Protein AF-A0A529KMY8-F1 (afdb_monomer)

Solvent-accessible surface area (backbone atoms only — not comparable to full-atom values): 6920 Å² total; per-residue (Å²): 132,88,85,78,80,89,77,93,76,88,87,89,78,81,80,79,78,72,79,74,80,71,76,77,78,75,66,80,69,64,39,75,50,74,53,70,47,77,76,88,69,95,66,82,73,60,84,79,35,66,40,55,38,36,36,27,40,52,58,98,54,102,56,84,64,50,78,63,27,65,38,78,36,78,54,44,72,63,82,71,27,74,49,68,32,61,30,61,60,86,80,66,54,94,92,61,49,73,48,78,49,107

pLDDT: mean 79.62, std 19.43, range [33.78, 96.69]

Radius of gyration: 29.7 Å; Cα contacts (8 Å, |Δi|>4): 131; chains: 1; bounding box: 45×102×43 Å

Secondary structure (DSSP, 8-state):
-----------S------------------EEEEEEE--SS--PPPTT--EEEEEEEE-SSSPPPPEEEEEEESS--SSSEEEEEEE-GGG--TTSEEEEE-

Structure (mmCIF, N/CA/C/O backbone):
data_AF-A0A529KMY8-F1
#
_entry.id   AF-A0A529KMY8-F1
#
loop_
_atom_site.group_PDB
_atom_site.id
_atom_site.type_symbol
_atom_site.label_atom_id
_atom_site.label_alt_id
_atom_site.label_comp_id
_atom_site.label_asym_id
_atom_site.label_entity_id
_atom_site.label_seq_id
_atom_site.pdbx_PDB_ins_code
_atom_site.Cartn_x
_atom_site.Cartn_y
_atom_site.Cartn_z
_atom_site.occupancy
_atom_site.B_iso_or_equiv
_atom_site.auth_seq_id
_atom_site.auth_comp_id
_atom_site.auth_asym_id
_atom_site.auth_atom_id
_atom_site.pdbx_PDB_model_num
ATOM 1 N N . MET A 1 1 ? -17.688 87.009 18.063 1.00 39.38 1 MET A N 1
ATOM 2 C CA . MET A 1 1 ? -16.953 86.487 19.233 1.00 39.38 1 MET A CA 1
ATOM 3 C C . MET A 1 1 ? -17.820 85.442 19.911 1.00 39.38 1 MET A C 1
ATOM 5 O O . MET A 1 1 ? -18.989 85.740 20.092 1.00 39.38 1 MET A O 1
ATOM 9 N N . LEU A 1 2 ? -17.220 84.299 20.284 1.00 44.81 2 LEU A N 1
ATOM 10 C CA . LEU A 1 2 ? -17.745 83.249 21.182 1.00 44.81 2 LEU A CA 1
ATOM 11 C C . LEU A 1 2 ? -19.016 82.520 20.700 1.00 44.81 2 LEU A C 1
ATOM 13 O O . LEU A 1 2 ? -20.075 83.114 20.617 1.00 44.81 2 LEU A O 1
ATOM 17 N N . GLY A 1 3 ? -19.023 81.227 20.395 1.00 42.69 3 GLY A N 1
ATOM 18 C CA . GLY A 1 3 ? -18.069 80.124 20.530 1.00 42.69 3 GLY A CA 1
ATOM 19 C C . GLY A 1 3 ? -18.736 78.893 19.879 1.00 42.69 3 GLY A C 1
ATOM 20 O O . GLY A 1 3 ? -19.810 79.022 19.309 1.00 42.69 3 GLY A O 1
ATOM 21 N N . ARG A 1 4 ? -18.260 77.658 19.918 1.00 40.16 4 ARG A N 1
ATOM 22 C CA . ARG A 1 4 ? -17.022 76.978 20.297 1.00 40.16 4 ARG A CA 1
ATOM 23 C C . ARG A 1 4 ? -17.379 75.495 20.013 1.00 40.16 4 ARG A C 1
ATOM 25 O O . ARG A 1 4 ? -18.508 75.131 20.308 1.00 40.16 4 ARG A O 1
ATOM 32 N N . ILE A 1 5 ? -16.409 74.691 19.550 1.00 48.47 5 ILE A N 1
ATOM 33 C CA . ILE A 1 5 ? -16.278 73.211 19.704 1.00 48.47 5 ILE A CA 1
ATOM 34 C C . ILE A 1 5 ? -17.399 72.320 19.109 1.00 48.47 5 ILE A C 1
ATOM 36 O O . ILE A 1 5 ? -18.564 72.488 19.423 1.00 48.47 5 ILE A O 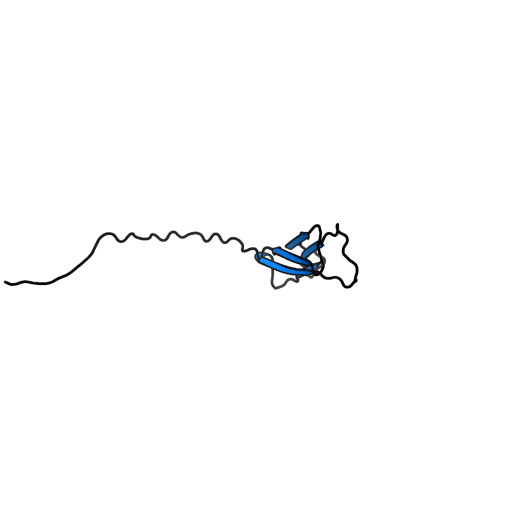1
ATOM 40 N N . ALA A 1 6 ? -17.072 71.481 18.112 1.00 33.78 6 ALA A N 1
ATOM 41 C CA . ALA A 1 6 ? -16.783 70.035 18.261 1.00 33.78 6 ALA A CA 1
ATOM 42 C C . ALA A 1 6 ? -18.058 69.234 18.608 1.00 33.78 6 ALA A C 1
ATOM 44 O O . ALA A 1 6 ? -18.860 69.665 19.414 1.00 33.78 6 ALA A O 1
ATOM 45 N N . GLU A 1 7 ? -18.377 68.076 18.054 1.00 40.25 7 GLU A N 1
ATOM 46 C CA . GLU A 1 7 ? -17.600 67.029 17.417 1.00 40.25 7 GLU A CA 1
ATOM 47 C C . GLU A 1 7 ? -18.624 66.067 16.790 1.00 40.25 7 GLU A C 1
ATOM 49 O O . GLU A 1 7 ? -19.761 65.952 17.249 1.00 40.25 7 GLU A O 1
ATOM 54 N N . PHE A 1 8 ? -18.189 65.389 15.736 1.00 42.12 8 PHE A N 1
ATOM 55 C CA . PHE A 1 8 ? -18.624 64.073 15.281 1.00 42.12 8 PHE A CA 1
ATOM 56 C C . PHE A 1 8 ? -19.419 63.233 16.288 1.00 42.12 8 PHE A C 1
ATOM 58 O O . PHE A 1 8 ? -18.802 62.731 17.205 1.00 42.12 8 PHE A O 1
ATOM 65 N N . PHE A 1 9 ? -20.694 62.929 16.040 1.00 40.88 9 PHE A N 1
ATOM 66 C CA . PHE A 1 9 ? -21.326 61.657 16.441 1.00 40.88 9 PHE A CA 1
ATOM 67 C C . PHE A 1 9 ? -22.504 61.427 15.475 1.00 40.88 9 PHE A C 1
ATOM 69 O O . PHE A 1 9 ? -23.426 62.229 15.415 1.00 40.88 9 PHE A O 1
ATOM 76 N N . ILE A 1 10 ? -22.354 60.552 14.473 1.00 41.12 10 ILE A N 1
ATOM 77 C CA . ILE A 1 10 ? -22.652 59.109 14.542 1.00 41.12 10 ILE A CA 1
ATOM 78 C C . ILE A 1 10 ? -24.161 58.892 14.734 1.00 41.12 10 ILE A C 1
ATOM 80 O O . ILE A 1 10 ? -24.725 59.368 15.705 1.00 41.12 10 ILE A O 1
ATOM 84 N N . PHE A 1 11 ? -24.805 58.189 13.797 1.00 40.69 11 PHE A N 1
ATOM 85 C CA . PHE A 1 11 ? -25.604 56.972 14.035 1.00 40.69 11 PHE A CA 1
ATOM 86 C C . PHE A 1 11 ? -26.565 56.700 12.864 1.00 40.69 11 PHE A C 1
ATOM 88 O O . PHE A 1 11 ? -27.365 57.546 12.484 1.00 40.69 11 PHE A O 1
ATOM 95 N N . GLY A 1 12 ? -26.503 55.471 12.342 1.00 44.56 12 GLY A N 1
ATOM 96 C CA . GLY A 1 12 ? -27.421 54.912 11.344 1.00 44.56 12 GLY A CA 1
ATOM 97 C C . GLY A 1 12 ? -26.718 54.753 9.998 1.00 44.56 12 GLY A C 1
ATOM 98 O O . GLY A 1 12 ? -26.649 55.693 9.227 1.00 44.56 12 GLY A O 1
ATOM 99 N N . VAL A 1 13 ? -26.104 53.622 9.658 1.00 53.88 13 VAL A N 1
ATOM 100 C CA . VAL A 1 13 ? -26.664 52.270 9.689 1.00 53.88 13 VAL A CA 1
ATOM 101 C C . VAL A 1 13 ? -25.520 51.286 9.954 1.00 53.88 13 VAL A C 1
ATOM 103 O O . VAL A 1 13 ? -24.630 51.126 9.126 1.00 53.88 13 VAL A O 1
ATOM 106 N N . MET A 1 14 ? -25.533 50.624 11.112 1.00 44.50 14 MET A N 1
ATOM 107 C CA . MET A 1 14 ? -24.826 49.351 11.280 1.00 44.50 14 MET A CA 1
ATOM 108 C C . MET A 1 14 ? -25.582 48.321 10.434 1.00 44.50 14 MET A C 1
ATOM 110 O O . MET A 1 14 ? -26.745 48.059 10.755 1.00 44.50 14 MET A O 1
ATOM 114 N N . PRO A 1 15 ? -25.005 47.723 9.377 1.00 52.50 15 PRO A N 1
ATOM 115 C CA . PRO A 1 15 ? -25.594 46.516 8.843 1.00 52.50 15 PRO A CA 1
ATOM 116 C C . PRO A 1 15 ? -25.383 45.432 9.899 1.00 52.50 15 PRO A C 1
ATOM 118 O O . PRO A 1 15 ? -24.264 45.015 10.191 1.00 52.50 15 PRO A O 1
ATOM 121 N N . LEU A 1 16 ? -26.490 45.029 10.513 1.00 50.72 16 LEU A N 1
ATOM 122 C CA . LEU A 1 16 ? -26.629 43.794 11.261 1.00 50.72 16 LEU A CA 1
ATOM 123 C C . LEU A 1 16 ? -26.130 42.653 10.361 1.00 50.72 16 LEU A C 1
ATOM 125 O O . LEU A 1 16 ? -26.849 42.201 9.471 1.00 50.72 16 LEU A O 1
ATOM 129 N N . VAL A 1 17 ? -24.883 42.218 10.551 1.00 56.72 17 VAL A N 1
ATOM 130 C CA . VAL A 1 17 ? -24.367 40.997 9.929 1.00 56.72 17 VAL A CA 1
ATOM 131 C C . VAL A 1 17 ? -25.045 39.842 10.653 1.00 56.72 17 VAL A C 1
ATOM 133 O O . VAL A 1 17 ? -24.581 39.361 11.684 1.00 56.72 17 VAL A O 1
ATOM 136 N N . VAL A 1 18 ? -26.216 39.456 10.149 1.00 58.69 18 VAL A N 1
ATOM 137 C CA . VAL A 1 18 ? -26.879 38.210 10.519 1.00 58.69 18 VAL A CA 1
ATOM 138 C C . VAL A 1 18 ? -25.908 37.097 10.154 1.00 58.69 18 VAL A C 1
ATOM 140 O O . VAL A 1 18 ? -25.562 36.929 8.984 1.00 58.69 18 VAL A O 1
ATOM 143 N N . GLY A 1 19 ? -25.414 36.392 11.171 1.00 53.88 19 GLY A N 1
ATOM 144 C CA . GLY A 1 19 ? -24.540 35.244 11.007 1.00 53.88 19 GLY A CA 1
ATOM 145 C C . GLY A 1 19 ? -25.247 34.195 10.163 1.00 53.88 19 GLY A C 1
ATOM 146 O O . GLY A 1 19 ? -26.084 33.446 10.662 1.00 53.88 19 GLY A O 1
ATOM 147 N N . ILE A 1 20 ? -24.920 34.157 8.874 1.00 57.22 20 ILE A N 1
ATOM 148 C CA . ILE A 1 20 ? -25.196 32.999 8.041 1.00 57.22 20 ILE A CA 1
ATOM 149 C C . ILE A 1 20 ? -24.339 31.897 8.648 1.00 57.22 20 ILE A C 1
ATOM 151 O O . ILE A 1 20 ? -23.113 31.918 8.541 1.00 57.22 20 ILE A O 1
ATOM 155 N N . LEU A 1 21 ? -24.998 30.976 9.345 1.00 61.78 21 LEU A N 1
ATOM 156 C CA . LEU A 1 21 ? -24.441 29.681 9.683 1.00 61.78 21 LEU A CA 1
ATOM 157 C C . LEU A 1 21 ? -24.186 28.996 8.339 1.00 61.78 21 LEU A C 1
ATOM 159 O O . LEU A 1 21 ? -25.079 28.369 7.776 1.00 61.78 21 LEU A O 1
ATOM 163 N N . VAL A 1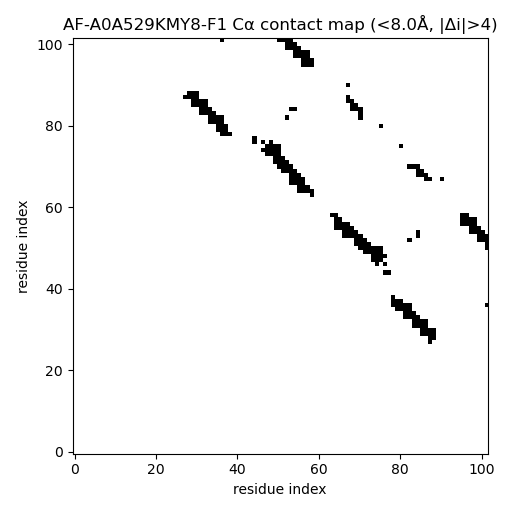 22 ? -23.010 29.230 7.759 1.00 64.69 22 VAL A N 1
ATOM 164 C CA . VAL A 1 22 ? -22.549 28.459 6.613 1.00 64.69 22 VAL A CA 1
ATOM 165 C C . VAL A 1 22 ? -22.440 27.040 7.155 1.00 64.69 22 VAL A C 1
ATOM 167 O O . VAL A 1 22 ? -21.648 26.830 8.075 1.00 64.69 22 VAL A O 1
ATOM 170 N N . PRO A 1 23 ? -23.251 26.073 6.690 1.00 56.09 23 PRO A N 1
ATOM 171 C CA . PRO A 1 23 ? -22.948 24.696 7.006 1.00 56.09 23 PRO A CA 1
ATOM 172 C C . PRO A 1 23 ? -21.564 24.454 6.409 1.00 56.09 23 PRO A C 1
ATOM 174 O O . PRO A 1 23 ? -21.389 24.553 5.193 1.00 56.09 23 PRO A O 1
ATOM 177 N N . GLU A 1 24 ? -20.563 24.219 7.258 1.00 56.78 24 GLU A N 1
ATOM 178 C CA . GLU A 1 24 ? -19.333 23.593 6.801 1.00 56.78 24 GLU A CA 1
ATOM 179 C C . GLU A 1 24 ? -19.779 22.286 6.162 1.00 56.78 24 GLU A C 1
ATOM 181 O O . GLU A 1 24 ? -20.173 21.334 6.837 1.00 56.78 24 GLU A O 1
ATOM 186 N N . LEU A 1 25 ? -19.803 22.274 4.831 1.00 56.28 25 LEU A N 1
ATOM 187 C CA . LEU A 1 25 ? -19.825 21.046 4.070 1.00 56.28 25 LEU A CA 1
ATOM 188 C C . LEU A 1 25 ? -18.552 20.325 4.496 1.00 56.28 25 LEU A C 1
ATOM 190 O O . LEU A 1 25 ? -17.467 20.613 3.996 1.00 56.28 25 LEU A O 1
ATOM 194 N N . SER A 1 26 ? -18.684 19.450 5.492 1.00 55.25 26 SER A N 1
ATOM 195 C CA . SER A 1 26 ? -17.650 18.507 5.868 1.00 55.25 26 SER A CA 1
ATOM 196 C C . SER A 1 26 ? -17.530 17.559 4.686 1.00 55.25 26 SER A C 1
ATOM 198 O O . SER A 1 26 ? -18.214 16.542 4.588 1.00 55.25 26 SER A O 1
ATOM 200 N N . VAL A 1 27 ? -16.729 17.964 3.703 1.00 57.22 27 VAL A N 1
ATOM 201 C CA . VAL A 1 27 ? -16.200 17.046 2.711 1.00 57.22 27 VAL A CA 1
ATOM 202 C C . VAL A 1 27 ? -15.427 16.047 3.550 1.00 57.22 27 VAL A C 1
ATOM 204 O O . VAL A 1 27 ? -14.464 16.442 4.208 1.00 57.22 27 VAL A O 1
ATOM 207 N N . ALA A 1 28 ? -15.894 14.797 3.610 1.00 61.56 28 ALA A N 1
ATOM 208 C CA . ALA A 1 28 ? -15.121 13.711 4.190 1.00 61.56 28 ALA A C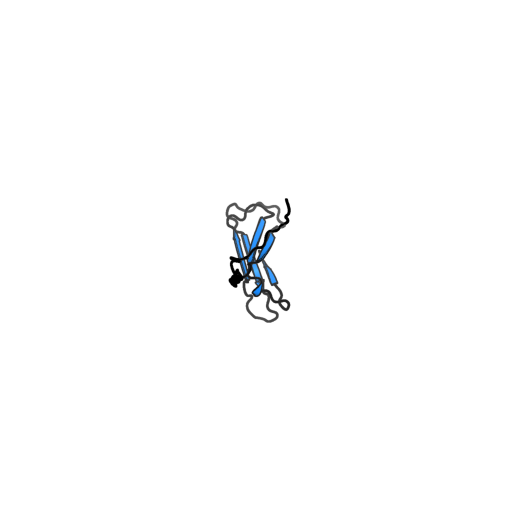A 1
ATOM 209 C C . ALA A 1 28 ? -13.730 13.798 3.555 1.00 61.56 28 ALA A C 1
ATOM 211 O O . ALA A 1 28 ? -13.585 13.596 2.349 1.00 61.56 28 ALA A O 1
ATOM 212 N N . ALA A 1 29 ? -12.756 14.286 4.326 1.00 71.94 29 ALA A N 1
ATOM 213 C CA . ALA A 1 29 ? -11.477 14.696 3.779 1.00 71.94 29 ALA A CA 1
ATOM 214 C C . ALA A 1 29 ? -10.722 13.423 3.419 1.00 71.94 29 ALA A C 1
ATOM 216 O O . ALA A 1 29 ? -10.117 12.784 4.280 1.00 71.94 29 ALA A O 1
ATOM 217 N N . GLU A 1 30 ? -10.835 13.026 2.156 1.00 83.88 30 GLU A N 1
ATOM 218 C CA . GLU A 1 30 ? -10.161 11.861 1.614 1.00 83.88 30 GLU A CA 1
ATOM 219 C C . GLU A 1 30 ? -8.662 11.989 1.901 1.00 83.88 30 GLU A C 1
ATOM 221 O O . GLU A 1 30 ? -8.042 13.030 1.656 1.00 83.88 30 GLU A O 1
ATOM 226 N N . LYS A 1 31 ? -8.082 10.949 2.500 1.00 92.50 31 LYS A N 1
ATOM 227 C CA . LYS A 1 31 ? -6.673 10.939 2.880 1.00 92.50 31 LYS A CA 1
ATOM 228 C C . LYS A 1 31 ? -5.885 10.155 1.847 1.00 92.50 31 LYS A C 1
ATOM 230 O O . LYS A 1 31 ? -6.342 9.138 1.338 1.00 92.50 31 LYS A O 1
ATOM 235 N N . THR A 1 32 ? -4.670 10.611 1.562 1.00 94.38 32 THR A N 1
ATOM 236 C CA . THR A 1 32 ? -3.796 9.977 0.572 1.00 94.38 32 THR A CA 1
ATOM 237 C C . THR A 1 32 ? -2.637 9.260 1.257 1.00 94.38 32 THR A C 1
ATOM 239 O O . THR A 1 32 ? -1.883 9.866 2.022 1.00 94.38 32 THR A O 1
ATOM 242 N N . LEU A 1 33 ? -2.467 7.976 0.950 1.00 94.62 33 LEU A N 1
ATOM 243 C CA . LEU A 1 33 ? -1.288 7.180 1.278 1.00 94.62 33 LEU A CA 1
ATOM 244 C C . LEU A 1 33 ? -0.327 7.204 0.092 1.00 94.62 33 LEU A C 1
ATOM 246 O O . LEU A 1 33 ? -0.727 6.904 -1.030 1.00 94.62 33 LEU A O 1
ATOM 250 N N . LYS A 1 34 ? 0.940 7.540 0.342 1.00 96.31 34 LYS A N 1
ATOM 251 C CA . LYS A 1 34 ? 1.994 7.593 -0.678 1.00 96.31 34 LYS A CA 1
ATOM 252 C C . LYS A 1 34 ? 3.068 6.560 -0.373 1.00 96.31 34 LYS A C 1
ATOM 254 O O . LYS A 1 34 ? 3.401 6.356 0.793 1.00 96.31 34 LYS A O 1
ATOM 259 N N . GLY A 1 35 ? 3.626 5.949 -1.409 1.00 95.50 35 GLY A N 1
ATOM 260 C CA . GLY A 1 35 ? 4.697 4.973 -1.260 1.00 95.50 35 GLY A CA 1
ATOM 261 C C . GLY A 1 35 ? 5.413 4.678 -2.567 1.00 95.50 35 GLY A C 1
ATOM 262 O O . GLY A 1 35 ? 5.120 5.266 -3.610 1.00 95.50 35 GLY A O 1
ATOM 263 N N . GLU A 1 36 ? 6.367 3.757 -2.493 1.00 95.81 36 GLU A N 1
ATOM 264 C CA . GLU A 1 36 ? 7.155 3.310 -3.636 1.00 95.81 36 GLU A CA 1
ATOM 265 C C . GLU A 1 36 ? 7.214 1.783 -3.668 1.00 95.81 36 GLU A C 1
ATOM 267 O O . GLU A 1 36 ? 7.359 1.136 -2.630 1.00 95.81 36 GLU A O 1
ATOM 272 N N . VAL A 1 37 ? 7.108 1.207 -4.865 1.00 94.81 37 VAL A N 1
ATOM 273 C CA . VAL A 1 37 ? 7.240 -0.233 -5.106 1.00 94.81 37 VAL A CA 1
ATOM 274 C C . VAL A 1 37 ? 8.593 -0.512 -5.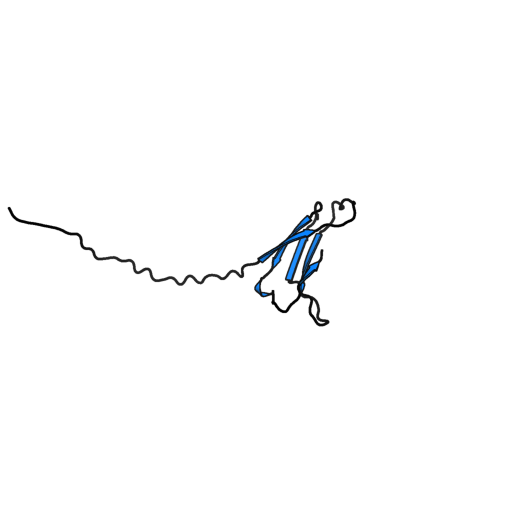746 1.00 94.81 37 VAL A C 1
ATOM 276 O O . VAL A 1 37 ? 8.981 0.115 -6.738 1.00 94.81 37 VAL A O 1
ATOM 279 N N . THR A 1 38 ? 9.310 -1.471 -5.165 1.00 93.69 38 THR A N 1
ATOM 280 C CA . THR A 1 38 ? 10.599 -1.969 -5.653 1.00 93.69 38 THR A CA 1
ATOM 281 C C . THR A 1 38 ? 10.596 -3.493 -5.664 1.00 93.69 38 THR A C 1
ATOM 283 O O . THR A 1 38 ? 9.892 -4.117 -4.874 1.00 93.69 38 THR A O 1
ATOM 286 N N . TYR A 1 39 ? 11.387 -4.093 -6.550 1.00 90.38 39 TYR A N 1
ATOM 287 C CA . TYR A 1 39 ? 11.671 -5.528 -6.554 1.00 90.38 39 TYR A CA 1
ATOM 288 C C . TYR A 1 39 ? 13.186 -5.745 -6.590 1.00 90.38 39 TYR A C 1
ATOM 290 O O . TYR A 1 39 ? 13.954 -4.822 -6.871 1.00 90.38 39 TYR A O 1
ATOM 298 N N . ARG A 1 40 ? 13.635 -6.942 -6.207 1.00 90.12 40 ARG A N 1
ATOM 299 C CA . ARG A 1 40 ? 15.065 -7.219 -5.977 1.00 90.12 40 ARG A CA 1
ATOM 300 C C . ARG A 1 40 ? 15.798 -7.598 -7.253 1.00 90.12 40 ARG A C 1
ATOM 302 O O . ARG A 1 40 ? 17.004 -7.383 -7.372 1.00 90.12 40 ARG A O 1
ATOM 309 N N . GLU A 1 41 ? 15.081 -8.207 -8.180 1.00 90.25 41 GLU A N 1
ATOM 310 C CA . GLU A 1 41 ? 15.601 -8.689 -9.439 1.00 90.25 41 GLU A CA 1
ATOM 311 C C . GLU A 1 41 ? 16.105 -7.512 -10.273 1.00 90.25 41 GLU A C 1
ATOM 313 O O . GLU A 1 41 ? 15.467 -6.472 -10.397 1.00 90.25 41 GLU A O 1
ATOM 318 N N . ARG A 1 42 ? 17.270 -7.674 -10.896 1.00 85.44 42 ARG A N 1
ATOM 319 C CA . ARG A 1 42 ? 17.845 -6.655 -11.785 1.00 85.44 42 ARG A CA 1
ATOM 320 C C . ARG A 1 42 ? 17.405 -6.889 -13.226 1.00 85.44 42 ARG A C 1
ATOM 322 O O . ARG A 1 42 ? 18.231 -6.964 -14.129 1.00 85.44 42 ARG A O 1
ATOM 329 N N . ILE A 1 43 ? 16.105 -7.064 -13.419 1.00 87.25 43 ILE A N 1
ATOM 330 C CA . ILE A 1 43 ? 15.474 -7.193 -14.737 1.00 87.25 43 ILE A CA 1
ATOM 331 C C . ILE A 1 43 ? 14.689 -5.921 -15.027 1.00 87.25 43 ILE A C 1
ATOM 333 O O . ILE A 1 43 ? 14.193 -5.301 -14.095 1.00 87.25 43 ILE A O 1
ATOM 337 N N . ALA A 1 44 ? 14.576 -5.504 -16.286 1.00 86.88 44 ALA A N 1
ATOM 338 C CA . ALA A 1 44 ? 13.686 -4.402 -16.644 1.00 86.88 44 ALA A CA 1
ATOM 339 C C . ALA A 1 44 ? 12.228 -4.881 -16.624 1.00 86.88 44 ALA A C 1
ATOM 341 O O . ALA A 1 44 ? 11.941 -5.994 -17.070 1.00 86.88 44 ALA A O 1
ATOM 342 N N . LEU A 1 45 ? 11.307 -4.039 -16.145 1.00 91.19 45 LEU A N 1
ATOM 343 C CA . LEU A 1 45 ? 9.881 -4.308 -16.316 1.00 91.19 45 LEU A CA 1
ATOM 344 C C . LEU A 1 45 ? 9.533 -4.306 -17.810 1.00 91.19 45 LEU A C 1
ATOM 346 O O . LEU A 1 45 ? 10.006 -3.433 -18.547 1.00 91.19 45 LEU A O 1
ATOM 350 N N . PRO A 1 46 ? 8.698 -5.249 -18.274 1.00 91.62 46 PRO A N 1
ATOM 351 C CA . PRO A 1 46 ? 8.212 -5.211 -19.640 1.00 91.62 46 PRO A CA 1
ATOM 352 C C . PRO A 1 46 ? 7.346 -3.955 -19.859 1.00 91.62 46 PRO A C 1
ATOM 354 O O . PRO A 1 46 ? 6.710 -3.465 -18.921 1.00 91.62 46 PRO A O 1
ATOM 357 N N . PRO A 1 47 ? 7.268 -3.429 -21.094 1.00 89.06 47 PRO A N 1
ATOM 358 C CA . PRO A 1 47 ? 6.576 -2.168 -21.380 1.00 89.06 47 PRO A CA 1
ATOM 359 C C . PRO A 1 47 ? 5.064 -2.219 -21.112 1.00 89.06 47 PRO A C 1
ATOM 361 O O . PRO A 1 47 ? 4.430 -1.179 -20.975 1.00 89.06 47 P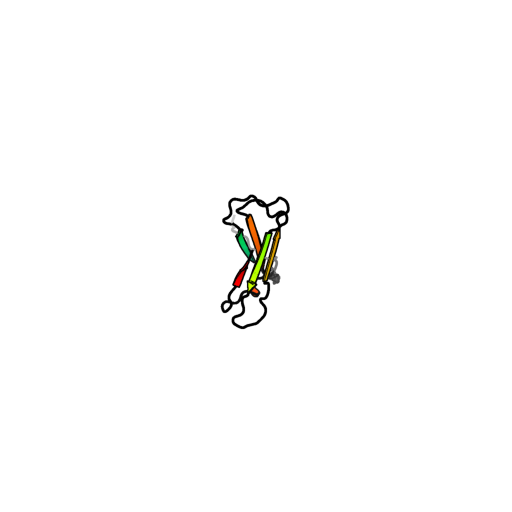RO A O 1
ATOM 364 N N . ASN A 1 48 ? 4.482 -3.417 -21.024 1.00 92.81 48 ASN A N 1
ATOM 365 C CA . ASN A 1 48 ? 3.077 -3.660 -20.703 1.00 92.81 48 ASN A CA 1
ATOM 366 C C . ASN A 1 48 ? 2.849 -4.090 -19.241 1.00 92.81 48 ASN A C 1
ATOM 368 O O . ASN A 1 48 ? 1.763 -4.574 -18.922 1.00 92.81 48 ASN A O 1
ATOM 372 N N . ALA A 1 49 ? 3.849 -3.956 -18.361 1.00 93.56 49 ALA A N 1
ATOM 373 C CA . ALA A 1 49 ? 3.688 -4.248 -16.941 1.00 93.56 49 ALA A CA 1
ATOM 374 C C . ALA A 1 49 ? 2.563 -3.399 -16.335 1.00 93.56 49 ALA A C 1
ATOM 376 O O . ALA A 1 49 ? 2.418 -2.218 -16.657 1.00 93.56 49 ALA A O 1
ATOM 377 N N . VAL A 1 50 ? 1.794 -3.993 -15.427 1.00 95.62 50 VAL A N 1
ATOM 378 C CA . VAL A 1 50 ? 0.722 -3.321 -14.690 1.00 95.62 50 VAL A CA 1
ATOM 379 C C . VAL A 1 50 ? 1.054 -3.396 -13.212 1.00 95.62 50 VAL A C 1
ATOM 381 O O . VAL A 1 50 ? 1.266 -4.487 -12.691 1.00 95.62 50 VAL A O 1
ATOM 384 N N . LEU A 1 51 ? 1.083 -2.246 -12.545 1.00 94.81 51 LEU A N 1
ATOM 385 C CA . LEU A 1 51 ? 1.173 -2.181 -11.094 1.00 94.81 51 LEU A CA 1
ATOM 386 C C . LEU A 1 51 ? -0.243 -2.180 -10.514 1.00 94.81 51 LEU A C 1
ATOM 388 O O . LEU A 1 51 ? -1.088 -1.399 -10.961 1.00 94.81 51 LEU A O 1
ATOM 392 N N . PHE A 1 52 ? -0.495 -3.027 -9.520 1.00 96.69 52 PHE A N 1
ATOM 393 C CA . PHE A 1 52 ? -1.751 -3.060 -8.781 1.00 96.69 52 PHE A CA 1
ATOM 394 C C . PHE A 1 52 ? -1.459 -3.039 -7.284 1.00 96.69 52 PHE A C 1
ATOM 396 O O . PHE A 1 52 ? -1.054 -4.049 -6.730 1.00 96.69 52 PHE A O 1
ATOM 403 N N . VAL A 1 53 ? -1.655 -1.888 -6.644 1.00 96.69 53 VAL A N 1
ATOM 404 C CA . VAL A 1 53 ? -1.445 -1.721 -5.203 1.00 96.69 53 VAL A CA 1
ATOM 405 C C . VAL A 1 53 ? -2.790 -1.667 -4.501 1.00 96.69 53 VAL A C 1
ATOM 407 O O . VAL A 1 53 ? -3.680 -0.932 -4.929 1.00 96.69 53 VAL A O 1
ATOM 410 N N . GLN A 1 54 ? -2.935 -2.398 -3.403 1.00 96.31 54 GLN A N 1
ATOM 411 C CA . GLN A 1 54 ? -4.165 -2.454 -2.630 1.00 96.31 54 GLN A CA 1
ATOM 412 C C . GLN A 1 54 ? -3.894 -2.242 -1.141 1.00 96.31 54 GLN A C 1
ATOM 414 O O . GLN A 1 54 ? -3.004 -2.866 -0.563 1.00 96.31 54 GLN A O 1
ATOM 419 N N . LEU A 1 55 ? -4.697 -1.372 -0.532 1.00 95.62 55 LEU A N 1
ATOM 420 C CA . LEU A 1 55 ? -4.817 -1.192 0.907 1.00 95.62 55 LEU A CA 1
ATOM 421 C C . LEU A 1 55 ? -6.043 -1.973 1.388 1.00 95.62 55 LEU A C 1
ATOM 423 O O . LEU A 1 55 ? -7.173 -1.665 0.998 1.00 95.62 55 LEU A O 1
ATOM 427 N N . ALA A 1 56 ? -5.823 -2.967 2.241 1.00 94.38 56 ALA A N 1
ATOM 428 C CA . ALA A 1 56 ? -6.880 -3.820 2.774 1.00 94.38 56 ALA A CA 1
ATOM 429 C C . ALA A 1 56 ? -6.786 -3.935 4.298 1.00 94.38 56 ALA A C 1
ATOM 431 O O . ALA A 1 56 ? -5.704 -3.802 4.875 1.00 94.38 56 ALA A O 1
ATOM 432 N N . ASN A 1 57 ? -7.916 -4.190 4.959 1.00 92.94 57 ASN A N 1
ATOM 433 C CA . ASN A 1 57 ? -7.896 -4.609 6.356 1.00 92.94 57 ASN A CA 1
ATOM 434 C C . ASN A 1 57 ? -7.630 -6.117 6.466 1.00 92.94 57 ASN A C 1
ATOM 436 O O . ASN A 1 57 ? -8.002 -6.901 5.596 1.00 92.94 57 ASN A O 1
ATOM 440 N N . VAL A 1 58 ? -6.981 -6.517 7.555 1.00 88.31 58 VAL A N 1
ATOM 441 C CA . VAL A 1 58 ? -6.791 -7.924 7.907 1.00 88.31 58 VAL A CA 1
ATOM 442 C C . VAL A 1 58 ? -7.613 -8.191 9.160 1.00 88.31 58 VAL A C 1
ATOM 444 O O . VAL A 1 58 ? -7.273 -7.677 10.231 1.00 88.31 58 VAL A O 1
ATOM 447 N N . PRO A 1 59 ? -8.730 -8.924 9.047 1.00 80.50 59 PRO A N 1
ATOM 448 C CA . PRO A 1 59 ? -9.521 -9.279 10.208 1.00 80.50 59 PRO A CA 1
ATOM 449 C C . PRO A 1 59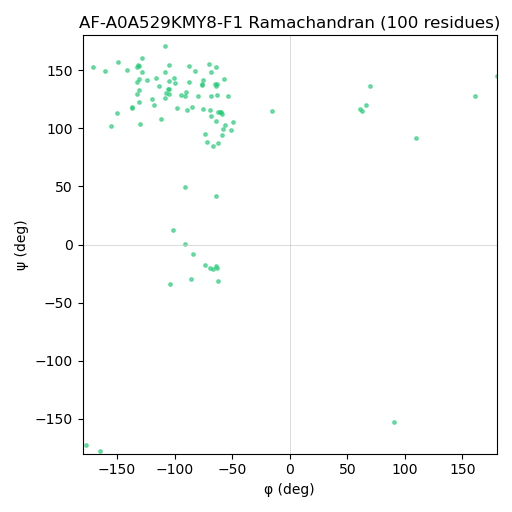 ? -8.761 -10.271 11.092 1.00 80.50 59 PRO A C 1
ATOM 451 O O . PRO A 1 59 ? -7.983 -11.096 10.623 1.00 80.50 59 PRO A O 1
ATOM 454 N N . GLN A 1 60 ? -9.004 -10.184 12.399 1.00 76.56 60 GLN A N 1
ATOM 455 C CA . GLN A 1 60 ? -8.397 -11.076 13.390 1.00 76.56 60 GLN A CA 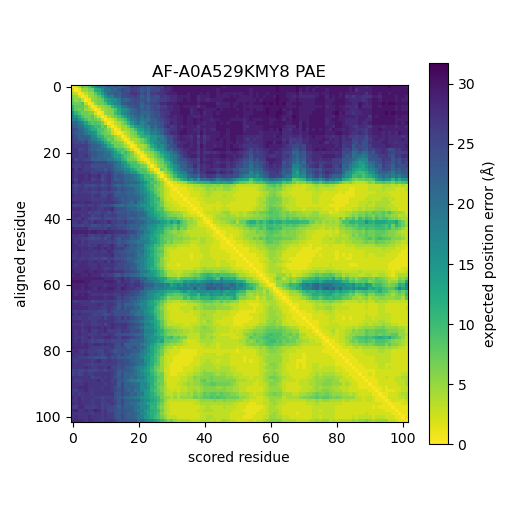1
ATOM 456 C C . GLN A 1 60 ? -9.005 -12.493 13.371 1.00 76.56 60 GLN A C 1
ATOM 458 O O . GLN A 1 60 ? -8.408 -13.429 13.895 1.00 76.56 60 GLN A O 1
ATOM 463 N N . ALA A 1 61 ? -10.189 -12.646 12.774 1.00 75.38 61 ALA A N 1
ATOM 464 C CA . ALA A 1 61 ? -10.855 -13.924 12.529 1.00 75.38 61 ALA A CA 1
ATOM 465 C C . ALA A 1 61 ? -10.817 -14.261 11.027 1.00 75.38 61 ALA A C 1
ATOM 467 O O . ALA A 1 61 ? -10.506 -13.380 10.227 1.00 75.38 61 ALA A O 1
ATOM 468 N N . ASP A 1 62 ? -11.207 -15.486 10.649 1.00 72.88 62 ASP A N 1
ATOM 469 C CA . ASP A 1 62 ? -11.377 -15.977 9.260 1.00 72.88 62 ASP A CA 1
ATOM 470 C C . ASP A 1 62 ? -12.501 -15.252 8.472 1.00 72.88 62 ASP A C 1
ATOM 472 O O . ASP A 1 62 ? -13.314 -15.855 7.770 1.00 72.88 62 ASP A O 1
ATOM 476 N N . ALA A 1 63 ? -12.596 -13.931 8.607 1.00 76.25 63 ALA A N 1
ATOM 477 C CA . ALA A 1 63 ? -13.451 -13.081 7.801 1.00 76.25 63 ALA A CA 1
ATOM 478 C C . ALA A 1 63 ? -12.708 -12.644 6.524 1.00 76.25 63 ALA A C 1
ATOM 480 O O . ALA A 1 63 ? -11.479 -12.558 6.507 1.00 76.25 63 ALA A O 1
ATOM 481 N N . PRO A 1 64 ? -13.431 -12.340 5.436 1.00 77.00 64 PRO A N 1
ATOM 482 C CA . PRO A 1 64 ? -12.815 -11.807 4.229 1.00 77.00 64 PRO A CA 1
ATOM 483 C C . PRO A 1 64 ? -12.209 -10.418 4.481 1.00 77.00 64 PRO A C 1
ATOM 485 O O . PRO A 1 64 ? -12.822 -9.568 5.131 1.00 77.00 64 PRO A O 1
ATOM 488 N N . ALA A 1 65 ? -11.015 -10.182 3.931 1.00 83.62 65 ALA A N 1
ATOM 489 C CA . ALA A 1 65 ? -10.377 -8.870 3.919 1.00 83.62 65 ALA A CA 1
ATOM 490 C C . ALA A 1 65 ? -11.216 -7.873 3.103 1.00 83.62 65 ALA A C 1
ATOM 492 O O . ALA A 1 65 ? -11.583 -8.136 1.956 1.00 83.62 65 ALA A O 1
ATOM 493 N N . ALA A 1 66 ? -11.510 -6.718 3.691 1.00 89.38 66 ALA A N 1
ATOM 494 C CA . ALA A 1 66 ? -12.172 -5.606 3.033 1.00 89.38 66 ALA A CA 1
ATOM 495 C C . ALA A 1 66 ? -11.130 -4.668 2.417 1.00 89.38 66 ALA A C 1
ATOM 497 O O . ALA A 1 66 ? -10.206 -4.192 3.086 1.00 89.38 66 ALA A O 1
ATOM 498 N N . VAL A 1 67 ? -11.314 -4.387 1.130 1.00 93.56 67 VAL A N 1
ATOM 499 C CA . VAL A 1 67 ? -10.495 -3.442 0.371 1.00 93.56 67 VAL A CA 1
ATOM 500 C C . VAL A 1 67 ? -10.953 -2.024 0.685 1.00 93.56 67 VAL A C 1
ATOM 502 O O . VAL A 1 67 ? -12.136 -1.713 0.589 1.00 93.56 67 VAL A O 1
ATOM 505 N N . ILE A 1 68 ? -10.006 -1.173 1.068 1.00 93.94 68 ILE A N 1
ATOM 506 C CA . ILE A 1 68 ? -10.249 0.214 1.492 1.00 93.94 68 ILE A CA 1
ATOM 507 C C . ILE A 1 68 ? -9.850 1.196 0.402 1.00 93.94 68 ILE A C 1
ATOM 509 O O . ILE A 1 68 ? -10.466 2.244 0.244 1.00 93.94 68 ILE A O 1
ATOM 513 N N . GLY A 1 69 ? -8.811 0.849 -0.349 1.00 94.12 69 GLY A N 1
ATOM 514 C CA . GLY A 1 69 ? -8.351 1.629 -1.479 1.00 94.12 69 GLY A CA 1
ATOM 515 C C . GLY A 1 69 ? -7.494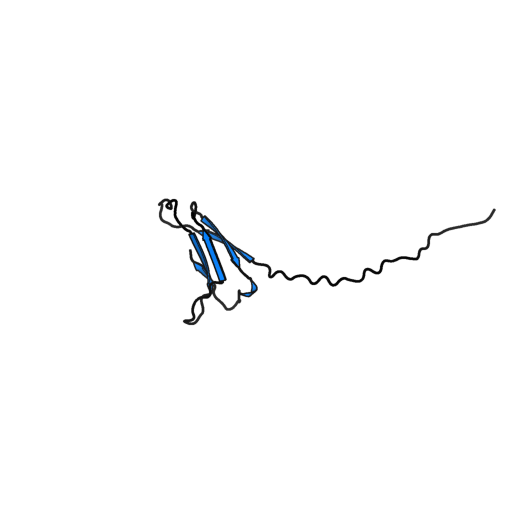 0.775 -2.394 1.00 94.12 69 GLY A C 1
ATOM 516 O O . GLY A 1 69 ? -6.802 -0.144 -1.953 1.00 94.12 69 GLY A O 1
ATOM 517 N N . GLU A 1 70 ? -7.537 1.085 -3.679 1.00 95.56 70 GLU A N 1
ATOM 518 C CA . GLU A 1 70 ? -6.753 0.395 -4.692 1.00 95.56 70 GLU A CA 1
ATOM 519 C C . GLU A 1 70 ? -6.234 1.374 -5.737 1.00 95.56 70 GLU A C 1
ATOM 521 O O . GLU A 1 70 ? -6.840 2.407 -6.033 1.00 95.56 70 GLU A O 1
ATOM 526 N N . ARG A 1 71 ? -5.079 1.042 -6.308 1.00 95.94 71 ARG A N 1
ATOM 527 C CA . ARG A 1 71 ? -4.457 1.806 -7.376 1.00 95.94 71 ARG A CA 1
ATOM 528 C C . ARG A 1 71 ? -3.919 0.865 -8.436 1.00 95.94 71 ARG A C 1
ATOM 530 O O . ARG A 1 71 ? -2.999 0.093 -8.190 1.00 95.94 71 ARG A O 1
ATOM 537 N N . LYS A 1 72 ? -4.453 0.999 -9.649 1.00 95.81 72 LYS A N 1
ATOM 538 C C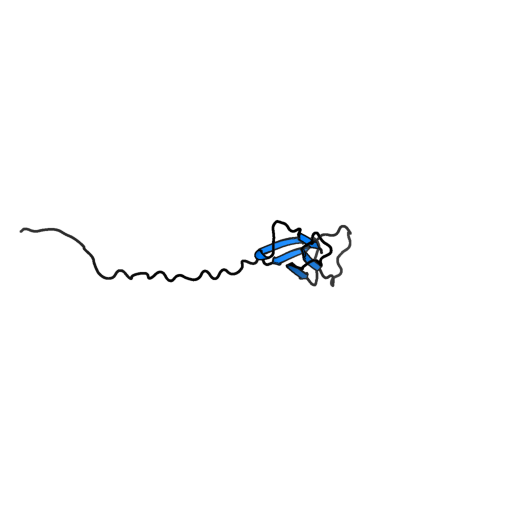A . LYS A 1 72 ? -3.962 0.312 -10.844 1.00 95.81 72 LYS A CA 1
ATOM 539 C C . LYS A 1 72 ? -3.248 1.297 -11.764 1.00 95.81 72 LYS A C 1
ATOM 541 O O . LYS A 1 72 ? -3.798 2.351 -12.079 1.00 95.81 72 LYS A O 1
ATOM 546 N N . MET A 1 73 ? -2.044 0.956 -12.213 1.00 93.19 73 MET A N 1
ATOM 547 C CA . MET A 1 73 ? -1.246 1.769 -13.135 1.00 93.19 73 MET A CA 1
ATOM 548 C C . MET A 1 73 ? -0.736 0.912 -14.291 1.00 93.19 73 MET A C 1
ATOM 550 O O . MET A 1 73 ? -0.056 -0.091 -14.079 1.00 93.19 73 MET A O 1
ATOM 554 N N . ALA A 1 74 ? -1.082 1.311 -15.514 1.00 93.19 74 ALA A N 1
ATOM 555 C CA . ALA A 1 74 ? -0.683 0.648 -16.748 1.00 93.19 74 ALA A CA 1
ATOM 556 C C . ALA A 1 74 ? -0.283 1.717 -17.787 1.00 93.19 74 ALA A C 1
ATOM 558 O O . ALA A 1 74 ? -1.141 2.517 -18.166 1.00 93.19 74 ALA A O 1
ATOM 559 N N . PRO A 1 75 ? 0.980 1.755 -18.250 1.00 89.56 75 PRO A N 1
ATOM 560 C CA . PRO A 1 75 ? 2.097 0.917 -17.811 1.00 89.56 75 PRO A CA 1
ATOM 561 C C . PRO A 1 75 ? 2.566 1.265 -16.387 1.00 89.56 75 PRO A C 1
ATOM 563 O O . PRO A 1 75 ? 2.390 2.387 -15.918 1.00 89.56 75 PRO A O 1
ATOM 566 N N . ALA A 1 76 ? 3.181 0.301 -15.703 1.00 90.06 76 ALA A N 1
ATOM 567 C CA . ALA A 1 76 ? 3.692 0.452 -14.340 1.00 90.06 76 ALA A CA 1
ATOM 568 C C . ALA A 1 76 ? 4.803 1.515 -14.228 1.00 90.06 76 ALA A C 1
ATOM 570 O O . ALA A 1 76 ? 4.914 2.192 -13.211 1.00 90.06 76 ALA A O 1
ATOM 571 N N . GLY A 1 77 ? 5.606 1.689 -15.282 1.00 88.75 77 GLY A N 1
ATOM 572 C CA . GLY A 1 77 ? 6.728 2.627 -15.310 1.00 88.75 77 GLY A CA 1
ATOM 573 C C . GLY A 1 77 ? 8.048 1.997 -14.858 1.00 88.75 77 GLY A C 1
ATOM 574 O O . GLY A 1 77 ? 8.268 0.799 -15.026 1.00 88.75 77 GLY A O 1
ATOM 575 N N . GLN A 1 78 ? 8.949 2.826 -14.329 1.00 88.81 78 GLN A N 1
ATOM 576 C CA . GLN A 1 78 ? 10.293 2.430 -13.906 1.00 88.81 78 GLN A CA 1
ATOM 577 C C . GLN A 1 78 ? 10.382 2.351 -12.379 1.00 88.81 78 GLN A C 1
ATOM 579 O O . GLN A 1 78 ? 9.838 3.202 -11.681 1.00 88.81 78 GLN A O 1
ATOM 584 N N . VAL A 1 79 ? 11.101 1.348 -11.867 1.00 90.44 79 VAL A N 1
ATOM 585 C CA . VAL A 1 79 ? 11.367 1.192 -10.430 1.00 90.44 79 VAL A CA 1
ATOM 586 C C . VAL A 1 79 ? 12.440 2.176 -9.943 1.00 90.44 79 VAL A C 1
ATOM 588 O O . VAL A 1 79 ? 13.458 2.322 -10.627 1.00 90.44 79 VAL A O 1
ATOM 591 N N . PRO A 1 80 ? 12.267 2.808 -8.761 1.00 93.81 80 PRO A N 1
ATOM 592 C CA . PRO A 1 80 ? 11.115 2.713 -7.847 1.00 93.81 80 PRO A CA 1
ATOM 593 C C . PRO A 1 80 ? 9.833 3.347 -8.411 1.00 93.81 80 PRO A C 1
ATOM 595 O O . PRO A 1 80 ? 9.833 4.509 -8.816 1.00 93.81 80 PRO A O 1
ATOM 598 N N . ILE A 1 81 ? 8.729 2.587 -8.412 1.00 94.56 81 ILE A N 1
ATOM 599 C CA . ILE A 1 81 ? 7.439 3.069 -8.925 1.00 94.56 81 ILE A CA 1
ATOM 600 C C . ILE A 1 81 ? 6.684 3.744 -7.789 1.00 94.56 81 ILE A C 1
ATOM 602 O O . ILE A 1 81 ? 6.294 3.091 -6.822 1.00 94.56 81 ILE A O 1
ATOM 606 N N . LYS A 1 82 ? 6.446 5.047 -7.920 1.00 95.62 82 LYS A N 1
ATOM 607 C CA . LYS A 1 82 ? 5.665 5.818 -6.950 1.00 95.62 82 LYS A CA 1
ATOM 608 C C . LYS A 1 82 ? 4.177 5.543 -7.126 1.00 95.62 82 LYS A C 1
ATOM 610 O O . LYS A 1 82 ? 3.678 5.552 -8.250 1.00 95.62 82 LYS A O 1
ATOM 615 N N . PHE A 1 83 ? 3.468 5.369 -6.018 1.00 94.81 83 PHE A N 1
ATOM 616 C CA . PHE A 1 83 ? 2.018 5.222 -6.014 1.00 94.81 83 PHE A CA 1
ATOM 617 C C . PHE A 1 83 ? 1.368 6.123 -4.967 1.00 94.81 83 PHE A C 1
ATOM 619 O O . PHE A 1 83 ? 1.972 6.480 -3.952 1.00 94.81 83 PHE A O 1
ATOM 626 N N . GLU A 1 84 ? 0.106 6.453 -5.227 1.00 95.88 84 GLU A N 1
ATOM 627 C CA . GLU A 1 84 ? -0.773 7.152 -4.299 1.00 95.88 84 GLU A CA 1
ATOM 628 C C . GLU A 1 84 ? -2.123 6.422 -4.256 1.00 95.88 84 GLU A C 1
ATOM 630 O O . GLU A 1 84 ? -2.696 6.118 -5.307 1.00 95.88 84 GLU A O 1
ATOM 635 N N . ILE A 1 85 ? -2.608 6.111 -3.052 1.00 95.50 85 ILE A N 1
ATOM 636 C CA . ILE A 1 85 ? -3.933 5.530 -2.800 1.00 95.50 85 ILE A CA 1
ATOM 637 C C . ILE A 1 85 ? -4.720 6.524 -1.956 1.00 95.50 85 ILE A C 1
ATOM 639 O O . ILE A 1 85 ? -4.308 6.852 -0.842 1.00 95.50 85 ILE A O 1
ATOM 643 N N . SER A 1 86 ? -5.849 6.982 -2.481 1.00 94.19 86 SER A N 1
ATOM 644 C CA . SER A 1 86 ? -6.813 7.767 -1.719 1.00 94.19 86 SER A CA 1
ATOM 645 C C . SER A 1 86 ? -7.799 6.837 -1.012 1.00 94.19 86 SER A C 1
ATOM 647 O O . SER A 1 86 ? -8.177 5.799 -1.558 1.00 94.19 86 SER A O 1
ATOM 649 N N . PHE A 1 87 ? -8.151 7.168 0.226 1.00 93.00 87 PHE A N 1
ATOM 650 C CA . PHE A 1 87 ? -9.092 6.402 1.035 1.00 93.00 87 PHE A CA 1
ATOM 651 C C . PHE A 1 87 ? -9.855 7.307 2.004 1.00 93.00 87 PHE A C 1
ATOM 653 O O . PHE A 1 87 ? -9.380 8.378 2.395 1.00 93.00 87 PHE A O 1
ATOM 660 N N . ASP A 1 88 ? -11.027 6.848 2.440 1.00 92.56 88 ASP A N 1
ATOM 661 C CA . ASP A 1 88 ? -11.800 7.517 3.484 1.00 92.56 88 ASP A CA 1
ATOM 662 C C . ASP A 1 88 ? -11.170 7.252 4.867 1.00 92.56 88 ASP A C 1
ATOM 664 O O . ASP A 1 88 ? -11.125 6.104 5.318 1.00 92.56 88 ASP A O 1
ATOM 668 N N . PRO A 1 89 ? -10.681 8.271 5.594 1.00 91.00 89 PRO A N 1
ATOM 669 C CA . PRO A 1 89 ? -10.128 8.060 6.927 1.00 91.00 89 PRO A CA 1
ATOM 670 C C . PRO A 1 89 ? -11.155 7.532 7.941 1.00 91.00 89 PRO A C 1
ATOM 672 O O . PRO A 1 89 ? -10.738 6.948 8.939 1.00 91.00 89 PRO A O 1
ATOM 675 N N . GLN A 1 90 ? -12.465 7.688 7.706 1.00 91.12 90 GLN A N 1
ATOM 676 C CA . GLN A 1 90 ? -13.515 7.187 8.602 1.00 91.12 90 GLN A CA 1
ATOM 677 C C . GLN A 1 90 ? -13.572 5.654 8.658 1.00 91.12 90 GLN A C 1
ATOM 679 O O . GLN A 1 90 ? -14.068 5.097 9.637 1.00 91.12 90 GLN A O 1
ATOM 684 N N . VAL A 1 91 ? -13.042 4.951 7.647 1.00 89.94 91 VAL A N 1
ATOM 685 C CA . VAL A 1 91 ? -12.996 3.478 7.654 1.00 89.94 91 VAL A CA 1
ATOM 686 C C . VAL A 1 91 ? -11.796 2.913 8.422 1.00 89.94 91 VAL A C 1
ATOM 688 O O . VAL A 1 91 ? -11.708 1.700 8.644 1.00 89.94 91 VAL A O 1
ATOM 691 N N . ILE A 1 92 ? -10.864 3.777 8.840 1.00 91.12 92 ILE A N 1
ATOM 692 C CA . ILE A 1 92 ? -9.703 3.383 9.635 1.00 91.12 92 ILE A CA 1
ATOM 693 C C . ILE A 1 92 ? -10.080 3.351 11.116 1.00 91.12 92 ILE A C 1
ATOM 695 O O . ILE A 1 92 ? -10.428 4.365 11.716 1.00 91.12 92 ILE A O 1
ATOM 699 N N . ARG A 1 93 ? -9.967 2.168 11.716 1.00 91.50 93 ARG A N 1
ATOM 700 C CA . ARG A 1 93 ? -10.264 1.884 13.116 1.00 91.50 93 ARG A CA 1
ATOM 701 C C . ARG A 1 93 ? -8.971 1.523 13.857 1.00 91.50 93 ARG A C 1
ATOM 703 O O . ARG A 1 93 ? -8.160 0.772 13.317 1.00 91.50 93 ARG A O 1
ATOM 710 N N . PRO A 1 94 ? -8.754 2.049 15.073 1.00 91.00 94 PRO A N 1
ATOM 711 C CA . PRO A 1 94 ? -7.490 1.895 15.798 1.00 91.00 94 PRO A CA 1
ATOM 712 C C . PRO A 1 94 ? -7.211 0.464 16.286 1.00 91.00 94 PRO A C 1
ATOM 714 O O . PRO A 1 94 ? -6.067 0.131 16.573 1.00 91.00 94 PRO A O 1
ATOM 717 N N . ASP A 1 95 ? -8.237 -0.375 16.390 1.00 90.75 95 ASP A N 1
ATOM 718 C CA . ASP A 1 95 ? -8.186 -1.775 16.823 1.00 90.75 95 ASP A CA 1
ATOM 719 C C . ASP A 1 95 ? -7.987 -2.768 15.663 1.00 90.75 95 ASP A C 1
ATOM 721 O O . ASP A 1 95 ? -7.921 -3.977 15.881 1.00 90.75 95 ASP A O 1
ATOM 725 N N . MET A 1 96 ? -7.876 -2.277 14.424 1.00 90.75 96 MET A N 1
ATOM 726 C CA . MET A 1 96 ? -7.687 -3.105 13.235 1.00 90.75 96 MET A CA 1
ATOM 727 C C . MET A 1 96 ? -6.262 -3.055 12.690 1.00 90.75 96 MET A C 1
ATOM 729 O O . MET A 1 96 ? -5.544 -2.067 12.824 1.00 90.75 96 MET A O 1
ATOM 733 N N . THR A 1 97 ? -5.884 -4.122 11.985 1.00 92.00 97 THR A N 1
ATOM 734 C CA . THR A 1 97 ? -4.647 -4.172 11.201 1.00 92.00 97 THR A CA 1
ATOM 735 C C . THR A 1 97 ? -4.948 -3.911 9.730 1.00 92.00 97 THR A C 1
ATOM 737 O O . THR A 1 97 ? -5.922 -4.428 9.181 1.00 92.00 97 THR A O 1
ATOM 740 N N . TYR A 1 98 ? -4.083 -3.130 9.089 1.00 94.19 98 TYR A N 1
ATOM 741 C CA . TYR A 1 98 ? -4.163 -2.789 7.674 1.00 94.19 98 TYR A CA 1
ATOM 742 C C . TYR A 1 98 ? -2.869 -3.186 6.976 1.00 94.19 98 TYR A C 1
ATOM 744 O O . TYR A 1 98 ? -1.784 -3.031 7.539 1.00 94.19 98 TYR A O 1
ATOM 752 N N . VAL A 1 99 ? -2.983 -3.692 5.752 1.00 94.31 99 VAL A N 1
ATOM 753 C CA . VAL A 1 99 ? -1.851 -4.160 4.951 1.00 94.31 99 VAL A CA 1
ATOM 754 C C . VAL A 1 99 ? -1.864 -3.526 3.572 1.00 94.31 99 VAL A C 1
ATOM 756 O O . VAL A 1 99 ? -2.920 -3.230 3.010 1.00 94.31 99 VAL A O 1
ATOM 759 N N . LEU A 1 100 ? -0.662 -3.340 3.036 1.00 95.25 100 LEU A N 1
ATOM 760 C CA . LEU A 1 100 ? -0.430 -2.981 1.645 1.00 95.25 100 LEU A CA 1
ATOM 761 C C . LEU A 1 100 ? 0.093 -4.204 0.897 1.00 95.25 100 LEU A C 1
ATOM 763 O O . LEU A 1 100 ? 1.008 -4.874 1.375 1.00 95.25 100 LEU A O 1
ATOM 767 N N . GLN A 1 101 ? -0.465 -4.453 -0.282 1.00 93.88 101 GLN A N 1
ATOM 768 C CA . GLN A 1 101 ? -0.001 -5.474 -1.220 1.00 93.88 101 GLN A CA 1
ATOM 769 C C . GLN A 1 101 ? 0.141 -4.868 -2.617 1.00 93.88 101 GLN A C 1
ATOM 771 O O . GLN A 1 101 ? -0.654 -4.001 -2.981 1.00 93.88 101 GLN A O 1
ATOM 776 N N . ALA A 1 102 ? 1.172 -5.281 -3.353 1.00 90.44 102 ALA A N 1
ATOM 777 C CA . ALA A 1 102 ? 1.551 -4.761 -4.666 1.00 90.44 102 ALA A CA 1
ATOM 778 C C . ALA A 1 102 ? 2.171 -5.857 -5.537 1.00 90.44 102 ALA A C 1
ATOM 780 O O . ALA A 1 102 ? 2.780 -6.778 -4.943 1.00 90.44 102 ALA A O 1
#

Mean predicted aligned error: 13.29 Å

Nearest PDB structures (foldseek):
  5wec-assembly1_A  TM=9.223E-01  e=9.877E-06  Vibrio cholerae O395
  5l36-assembly1_A  TM=4.562E-01  e=4.149E-01  Homo sapiens
  8z8m-assembly1_A  TM=4.775E-01  e=6.731E-01  Homo sapiens
  5m2j-assembly1_A  TM=4.872E-01  e=1.309E+00  Homo sapiens
  4msv-assembly1_A  TM=4.474E-01  e=9.108E-01  Homo sapiens

Foldseek 3Di:
DDDDDDDDDDDDDDPPPPDPPPPPPPPLPWDKDKDWDDDDDPDWDDQFPKDKKWKWWDDPDPDDIDTFWIDIDTPQDGPRRMDMTIGRCVPDDPPTDMDMDD

Sequence (102 aa):
MLGRIAEFFIFGVMPLVVGILVPELSVAAEKTLKGEVTYRERIALPPNAVLFVQLANVPQADAPAAVIGERKMAPAGQVPIKFEISFDPQVIRPDMTYVLQA